Protein AF-E7MMQ2-F1 (afdb_monomer)

Organism: NCBI:txid706433

Mean predicted aligned error: 2.92 Å

Radius of gyration: 15.66 Å; Cα contacts (8 Å, |Δi|>4): 263; chains: 1; bounding box: 33×30×44 Å

Secondary structure (DSSP, 8-state):
--TTTS-S-TT----SSHHHHHHHS-EEE-TTT--EEE-PPPTTT---GGGS-BSSHHHHHHHHHHHHHHHTS--EEEEEEETT--EEEEEESSHHHHHHHHHHSTTEE-SSSS-SEE-SS----TT-EEEPPPHHHHHHHHHT---

Structure (mmCIF, N/CA/C/O backbone):
data_AF-E7MMQ2-F1
#
_entry.id   AF-E7MMQ2-F1
#
loop_
_atom_site.group_PDB
_atom_site.id
_atom_site.type_symbol
_atom_site.label_atom_id
_atom_site.label_alt_id
_atom_site.label_comp_id
_atom_site.label_asym_id
_atom_site.label_entity_id
_atom_site.label_seq_id
_atom_site.pdbx_PDB_ins_code
_atom_site.Cartn_x
_atom_site.Cartn_y
_atom_site.Cartn_z
_atom_site.occupancy
_atom_site.B_iso_or_equiv
_atom_site.auth_seq_id
_atom_site.auth_comp_id
_atom_site.auth_asym_id
_atom_site.auth_atom_id
_atom_site.pdbx_PDB_model_num
ATOM 1 N N . MET A 1 1 ? -8.371 -10.793 -8.682 1.00 89.94 1 MET A N 1
ATOM 2 C CA . MET A 1 1 ? -7.590 -10.026 -7.686 1.00 89.94 1 MET A CA 1
ATOM 3 C C . MET A 1 1 ? -6.191 -10.602 -7.612 1.00 89.94 1 MET A C 1
ATOM 5 O O . MET A 1 1 ? -6.072 -11.812 -7.478 1.00 89.94 1 MET A O 1
ATOM 9 N N . CYS A 1 2 ? -5.138 -9.784 -7.741 1.00 96.81 2 CYS A N 1
ATOM 10 C CA . CYS A 1 2 ? -3.758 -10.273 -7.638 1.00 96.81 2 CYS A CA 1
ATOM 11 C C . CYS A 1 2 ? -3.484 -10.853 -6.240 1.00 96.81 2 CYS A C 1
ATOM 13 O O . CYS A 1 2 ? -3.756 -10.190 -5.239 1.00 96.81 2 CYS A O 1
ATOM 15 N N . VAL A 1 3 ? -2.923 -12.064 -6.179 1.00 95.94 3 VAL A N 1
ATOM 16 C CA . VAL A 1 3 ? -2.645 -12.794 -4.926 1.00 95.94 3 VAL A CA 1
ATOM 17 C C . VAL A 1 3 ? -1.615 -12.102 -4.035 1.00 95.94 3 VAL A C 1
ATOM 19 O O . VAL A 1 3 ? -1.670 -12.218 -2.816 1.00 95.94 3 VAL A O 1
ATOM 22 N N . GLU A 1 4 ? -0.698 -11.348 -4.636 1.00 97.81 4 GLU A N 1
ATOM 23 C CA . GLU A 1 4 ? 0.378 -10.674 -3.919 1.00 97.81 4 GLU A CA 1
ATOM 24 C C . GLU A 1 4 ? -0.018 -9.270 -3.470 1.00 97.81 4 GLU A C 1
ATOM 26 O O . GLU A 1 4 ? 0.232 -8.896 -2.333 1.00 97.81 4 GLU A O 1
ATOM 31 N N . CYS A 1 5 ? -0.619 -8.471 -4.355 1.00 97.06 5 CYS A N 1
ATOM 32 C CA . CYS A 1 5 ? -0.889 -7.062 -4.071 1.00 97.06 5 CYS A CA 1
ATOM 33 C C . CYS A 1 5 ? -2.373 -6.736 -3.855 1.00 97.06 5 CYS A C 1
ATOM 35 O O . CYS A 1 5 ? -2.713 -5.556 -3.815 1.00 97.06 5 CYS A O 1
ATOM 37 N N . TYR A 1 6 ? -3.242 -7.748 -3.776 1.00 95.75 6 TYR A N 1
ATOM 38 C CA . TYR A 1 6 ? -4.658 -7.679 -3.370 1.00 95.75 6 TYR A CA 1
ATOM 39 C C . TYR A 1 6 ? -5.548 -6.746 -4.208 1.00 95.75 6 TYR A C 1
ATOM 41 O O . TYR A 1 6 ? -6.557 -6.229 -3.734 1.00 95.75 6 TYR A O 1
ATOM 49 N N . VAL A 1 7 ? -5.164 -6.494 -5.462 1.00 95.31 7 VAL A N 1
ATOM 50 C CA . VAL A 1 7 ? -5.816 -5.524 -6.356 1.00 95.31 7 VAL A CA 1
ATOM 51 C C . VAL A 1 7 ? -5.910 -6.103 -7.766 1.00 95.31 7 VAL A C 1
ATOM 53 O O . VAL A 1 7 ? -5.007 -6.815 -8.198 1.00 95.31 7 VAL A O 1
ATOM 56 N N . ASP A 1 8 ? -6.998 -5.811 -8.482 1.00 94.06 8 ASP A N 1
ATOM 57 C CA . ASP A 1 8 ? -7.210 -6.244 -9.875 1.00 94.06 8 ASP A CA 1
ATOM 58 C C . ASP A 1 8 ? -6.480 -5.370 -10.902 1.00 94.06 8 ASP A C 1
ATOM 60 O O . ASP A 1 8 ? -5.946 -5.862 -11.8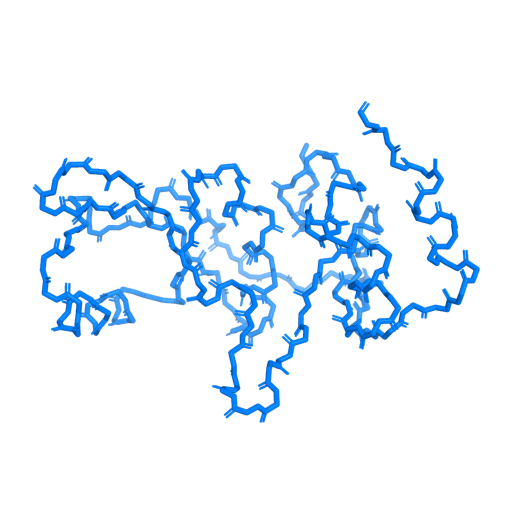91 1.00 94.06 8 ASP A O 1
ATOM 64 N N . LYS A 1 9 ? -6.437 -4.055 -10.669 1.00 95.06 9 LYS A N 1
ATOM 65 C CA . LYS A 1 9 ? -5.844 -3.084 -11.595 1.00 95.06 9 LYS A CA 1
ATOM 66 C C . LYS A 1 9 ? -4.328 -2.980 -11.388 1.00 95.06 9 LYS A C 1
ATOM 68 O O . LYS A 1 9 ? -3.860 -2.262 -10.504 1.00 95.06 9 LYS A O 1
ATOM 73 N N . SER A 1 10 ? -3.557 -3.656 -12.237 1.00 95.75 10 SER A N 1
ATOM 74 C CA . SER A 1 10 ? -2.089 -3.759 -12.144 1.00 95.75 10 SER A CA 1
ATOM 75 C C . SER A 1 10 ? -1.317 -2.460 -12.423 1.00 95.75 10 SER A C 1
ATOM 77 O O . SER A 1 10 ? -0.120 -2.415 -12.162 1.00 95.75 10 SER A O 1
ATOM 79 N N . ARG A 1 11 ? -1.965 -1.402 -12.929 1.00 96.31 11 ARG A N 1
ATOM 80 C CA . ARG A 1 11 ? -1.336 -0.099 -13.241 1.00 96.31 11 ARG A CA 1
ATOM 81 C C . ARG A 1 11 ? -1.972 1.097 -12.522 1.00 96.31 11 ARG A C 1
ATOM 83 O O . ARG A 1 11 ? -1.710 2.245 -12.860 1.00 96.31 11 ARG A O 1
ATOM 90 N N . ILE A 1 12 ? -2.819 0.851 -11.517 1.00 96.62 12 ILE A N 1
ATOM 91 C CA . ILE A 1 12 ? -3.593 1.918 -10.853 1.00 96.62 12 ILE A CA 1
ATOM 92 C C . ILE A 1 12 ? -2.734 2.867 -10.001 1.00 96.62 12 ILE A C 1
ATOM 94 O O . ILE A 1 12 ? -3.048 4.048 -9.875 1.00 96.62 12 ILE A O 1
ATOM 98 N N . THR A 1 13 ? -1.655 2.366 -9.399 1.00 96.81 13 THR A N 1
ATOM 99 C CA . THR A 1 13 ? -0.728 3.145 -8.566 1.00 96.81 13 THR A CA 1
ATOM 100 C C . THR A 1 13 ? 0.509 3.562 -9.363 1.00 96.81 13 THR A C 1
ATOM 102 O O . THR A 1 13 ? 0.913 2.808 -10.244 1.00 96.81 13 THR A O 1
ATOM 105 N N . PRO A 1 14 ? 1.128 4.722 -9.069 1.00 96.44 14 PRO A N 1
ATOM 106 C CA . PRO A 1 14 ? 0.743 5.701 -8.040 1.00 96.44 14 PRO A CA 1
ATOM 107 C C . PRO A 1 14 ? -0.537 6.477 -8.397 1.00 96.44 14 PRO A C 1
ATOM 109 O O . PRO A 1 14 ? -0.891 6.560 -9.570 1.00 96.44 14 PRO A O 1
ATOM 112 N N . LEU A 1 15 ? -1.255 6.999 -7.394 1.00 95.06 15 LEU A N 1
ATOM 113 C CA . LEU A 1 15 ? -2.506 7.753 -7.596 1.00 95.06 15 LEU A CA 1
ATOM 114 C C . LEU A 1 15 ? -2.293 9.259 -7.801 1.00 95.06 15 LEU A C 1
ATOM 116 O O . LEU A 1 15 ? -3.063 9.887 -8.515 1.00 95.06 15 LEU A O 1
ATOM 120 N N . LEU A 1 16 ? -1.291 9.834 -7.134 1.00 93.25 16 LEU A N 1
ATOM 121 C CA . LEU A 1 16 ? -0.961 11.259 -7.182 1.00 93.25 16 LEU A CA 1
ATOM 122 C C . LEU A 1 16 ? 0.363 11.416 -7.919 1.00 93.25 16 LEU A C 1
ATOM 124 O O . LEU A 1 16 ? 1.272 10.630 -7.651 1.00 93.25 16 LEU A O 1
ATOM 128 N N . ASN A 1 17 ? 0.424 12.384 -8.837 1.00 95.69 17 ASN A N 1
ATOM 129 C CA . ASN A 1 17 ? 1.561 12.680 -9.715 1.00 95.69 17 ASN A CA 1
ATOM 130 C C . ASN A 1 17 ? 2.344 11.417 -10.128 1.00 95.69 17 ASN A C 1
ATOM 132 O O . ASN A 1 17 ? 3.480 11.220 -9.693 1.00 95.69 17 ASN A O 1
ATOM 136 N N . PRO A 1 18 ? 1.731 10.510 -10.920 1.00 96.69 18 PRO A N 1
ATOM 137 C CA . PRO A 1 18 ? 2.310 9.197 -11.182 1.00 96.69 18 PRO A CA 1
ATOM 138 C C . PRO A 1 18 ? 3.730 9.236 -11.743 1.00 96.69 18 PRO A C 1
ATOM 140 O O . PRO A 1 18 ? 4.554 8.451 -11.291 1.00 96.69 18 PRO A O 1
ATOM 143 N N . LEU A 1 19 ? 4.006 10.147 -12.680 1.00 97.75 19 LEU A N 1
ATOM 144 C CA . LEU A 1 19 ? 5.329 10.317 -13.281 1.00 97.75 19 LEU A CA 1
ATOM 145 C C . LEU A 1 19 ? 6.377 10.670 -12.216 1.00 97.75 19 LEU A C 1
ATOM 147 O O . LEU A 1 19 ? 7.295 9.890 -11.988 1.00 97.75 19 LEU A O 1
ATOM 151 N N . GLU A 1 20 ? 6.152 11.760 -11.481 1.00 97.75 20 GLU A N 1
ATOM 152 C CA . GLU A 1 20 ? 7.045 12.237 -10.418 1.00 97.75 20 GLU A CA 1
ATOM 153 C C . GLU A 1 20 ? 7.338 11.146 -9.378 1.00 97.75 20 GLU A C 1
ATOM 155 O O . GLU A 1 20 ? 8.483 10.943 -8.973 1.00 97.75 20 GLU A O 1
ATOM 160 N N . CYS A 1 21 ? 6.308 10.408 -8.952 1.00 97.69 21 CYS A N 1
ATOM 161 C CA . CYS A 1 21 ? 6.483 9.338 -7.980 1.00 97.69 21 CYS A C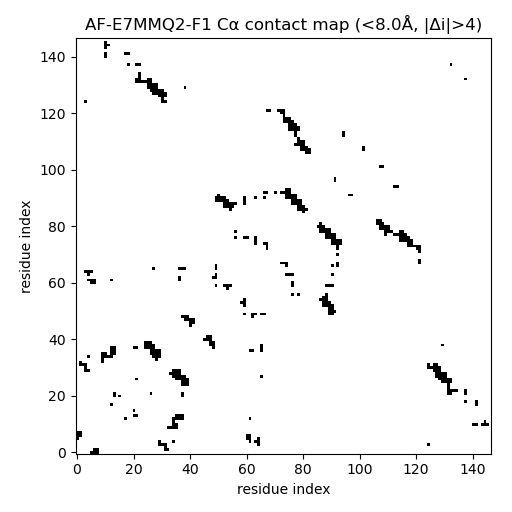A 1
ATOM 162 C C . CYS A 1 21 ? 7.287 8.158 -8.549 1.00 97.69 21 CYS A C 1
ATOM 164 O O . CYS A 1 21 ? 8.073 7.567 -7.815 1.00 97.69 21 CYS A O 1
ATOM 166 N N . LEU A 1 22 ? 7.076 7.774 -9.809 1.00 98.25 22 LEU A N 1
ATOM 167 C CA . LEU A 1 22 ? 7.801 6.660 -10.425 1.00 98.25 22 LEU A CA 1
ATOM 168 C C . LEU A 1 22 ? 9.272 7.009 -10.705 1.00 98.25 22 LEU A C 1
ATOM 170 O O . LEU A 1 22 ? 10.123 6.133 -10.579 1.00 98.25 22 LEU A O 1
ATOM 174 N N . GLU A 1 23 ? 9.567 8.269 -11.031 1.00 98.25 23 GLU A N 1
ATOM 175 C CA . GLU A 1 23 ? 10.927 8.763 -11.286 1.00 98.25 23 GLU A CA 1
ATOM 176 C C . GLU A 1 23 ? 11.751 8.898 -10.000 1.00 98.25 23 GLU A C 1
ATOM 178 O O . GLU A 1 23 ? 12.915 8.494 -9.942 1.00 98.25 23 GLU A O 1
ATOM 183 N N . ASN A 1 24 ? 11.152 9.452 -8.944 1.00 97.25 24 ASN A N 1
ATOM 184 C CA . ASN A 1 24 ? 11.925 9.914 -7.791 1.00 97.25 24 ASN A CA 1
ATOM 185 C C . ASN A 1 24 ? 11.935 8.939 -6.611 1.00 97.25 24 ASN A C 1
ATOM 187 O O . ASN A 1 24 ? 12.882 8.955 -5.819 1.00 97.25 24 ASN A O 1
ATOM 191 N N . HIS A 1 25 ? 10.926 8.075 -6.493 1.00 97.94 25 HIS A N 1
ATOM 192 C CA . HIS A 1 25 ? 10.730 7.230 -5.316 1.00 97.94 25 HIS A CA 1
ATOM 193 C C . HIS A 1 25 ? 11.019 5.756 -5.591 1.00 97.94 25 HIS A C 1
ATOM 195 O O . HIS A 1 25 ? 10.688 5.214 -6.646 1.00 97.94 25 HIS A O 1
ATOM 201 N N . THR A 1 26 ? 11.547 5.068 -4.584 1.00 98.31 26 THR A N 1
ATOM 202 C CA . THR A 1 26 ? 11.641 3.609 -4.567 1.00 98.31 26 THR A CA 1
ATOM 203 C C . THR A 1 26 ? 10.245 2.988 -4.623 1.00 98.31 26 THR A C 1
ATOM 205 O O . THR A 1 26 ? 9.347 3.336 -3.845 1.00 98.31 26 THR A O 1
ATOM 208 N N . GLN A 1 27 ? 10.059 2.040 -5.541 1.00 98.75 27 GLN A N 1
ATOM 209 C CA . GLN A 1 27 ? 8.811 1.308 -5.715 1.00 98.75 27 GLN A CA 1
ATOM 210 C C . GLN A 1 27 ? 8.958 -0.128 -5.219 1.00 98.75 27 GLN A C 1
ATOM 212 O O . GLN A 1 27 ? 9.967 -0.788 -5.457 1.00 98.75 27 GLN A O 1
ATOM 217 N N . TYR A 1 28 ? 7.908 -0.627 -4.576 1.00 98.75 28 TYR A N 1
ATOM 218 C CA . TYR A 1 28 ? 7.619 -2.049 -4.522 1.00 98.75 28 TYR A CA 1
ATOM 219 C C . TYR A 1 28 ? 7.009 -2.448 -5.864 1.00 98.75 28 TYR A C 1
ATOM 221 O O . TYR A 1 28 ? 5.958 -1.927 -6.247 1.00 98.75 28 TYR A O 1
ATOM 229 N N . ILE A 1 29 ? 7.656 -3.368 -6.565 1.00 98.75 29 ILE A N 1
ATOM 230 C CA . ILE A 1 29 ? 7.207 -3.905 -7.843 1.00 98.75 29 ILE A CA 1
ATOM 231 C C . ILE A 1 29 ? 6.689 -5.313 -7.578 1.00 98.75 29 ILE A C 1
ATOM 233 O O . ILE A 1 29 ? 7.439 -6.206 -7.179 1.00 98.75 29 ILE A O 1
ATOM 237 N N . CYS A 1 30 ? 5.385 -5.489 -7.780 1.00 98.62 30 CYS A N 1
ATOM 238 C CA . CYS A 1 30 ? 4.717 -6.760 -7.558 1.00 98.62 30 CYS A CA 1
ATOM 239 C C . CYS A 1 30 ? 5.246 -7.829 -8.521 1.00 98.62 30 CYS A C 1
ATOM 241 O O . CYS A 1 30 ? 5.083 -7.685 -9.733 1.00 98.62 30 CYS A O 1
ATOM 243 N N . GLY A 1 31 ? 5.805 -8.919 -7.991 1.00 98.19 31 GLY A N 1
ATOM 244 C CA . GLY A 1 31 ? 6.355 -10.021 -8.790 1.00 98.19 31 GLY A CA 1
ATOM 245 C C . GLY A 1 31 ? 5.299 -10.771 -9.611 1.00 98.19 31 GLY A C 1
ATOM 246 O O . GLY A 1 31 ? 5.610 -11.346 -10.649 1.00 98.19 31 GLY A O 1
ATOM 247 N N . SER A 1 32 ? 4.037 -10.722 -9.178 1.00 97.94 32 SER A N 1
ATOM 248 C CA . SER A 1 32 ? 2.922 -11.434 -9.819 1.00 97.94 32 SER A CA 1
ATOM 249 C C . SER A 1 32 ? 2.243 -10.663 -10.961 1.00 97.94 32 SER A C 1
ATOM 251 O O . SER A 1 32 ? 1.724 -11.275 -11.887 1.00 97.94 32 SER A O 1
ATOM 253 N N . CYS A 1 33 ? 2.178 -9.326 -10.897 1.00 97.56 33 CYS A N 1
ATOM 254 C CA . CYS A 1 33 ? 1.446 -8.518 -11.895 1.00 97.56 33 CYS A CA 1
ATOM 255 C C . CYS A 1 33 ? 2.169 -7.238 -12.350 1.00 97.56 33 CYS A C 1
ATOM 257 O O . CYS A 1 33 ? 1.620 -6.448 -13.124 1.00 97.56 33 CYS A O 1
ATOM 259 N N . GLY A 1 34 ? 3.373 -6.980 -11.839 1.00 97.75 34 GLY A N 1
ATOM 260 C CA . GLY A 1 34 ? 4.175 -5.799 -12.160 1.00 97.75 34 GLY A CA 1
ATOM 261 C C . GLY A 1 34 ? 3.652 -4.481 -11.579 1.00 97.75 34 GLY A C 1
ATOM 262 O O . GLY A 1 34 ? 4.178 -3.428 -11.918 1.00 97.75 34 GLY A O 1
ATOM 263 N N . ARG A 1 35 ? 2.611 -4.493 -10.729 1.00 98.19 35 ARG A N 1
ATOM 264 C CA . ARG A 1 35 ? 2.082 -3.269 -10.099 1.00 98.19 35 ARG A CA 1
ATOM 265 C C . ARG A 1 35 ? 3.154 -2.575 -9.269 1.00 98.19 35 ARG A C 1
ATOM 267 O O . ARG A 1 35 ? 3.703 -3.184 -8.354 1.00 98.19 35 ARG A O 1
ATOM 274 N N . CYS A 1 36 ? 3.375 -1.295 -9.550 1.00 98.50 36 CYS A N 1
ATOM 275 C CA . CYS A 1 36 ? 4.280 -0.436 -8.797 1.00 98.50 36 CYS A CA 1
ATOM 276 C C . CYS A 1 36 ? 3.525 0.257 -7.664 1.00 98.50 36 CYS A C 1
ATOM 278 O O . CYS A 1 36 ? 2.470 0.862 -7.880 1.00 98.50 36 CYS A O 1
ATOM 280 N N . ILE A 1 37 ? 4.052 0.169 -6.448 1.00 98.50 37 ILE A N 1
ATOM 281 C CA . ILE A 1 37 ? 3.498 0.800 -5.251 1.00 98.50 37 ILE A CA 1
ATOM 282 C C . ILE A 1 37 ? 4.629 1.544 -4.552 1.00 98.50 37 ILE A C 1
ATOM 284 O O . ILE A 1 37 ? 5.630 0.936 -4.185 1.00 98.50 37 ILE A O 1
ATOM 288 N N . CYS A 1 38 ? 4.461 2.844 -4.320 1.00 98.25 38 CYS A N 1
ATOM 289 C CA . CYS A 1 38 ? 5.474 3.629 -3.623 1.00 98.25 38 CYS A CA 1
ATOM 290 C C . CYS A 1 38 ? 5.746 3.045 -2.228 1.00 98.25 38 CYS A C 1
ATOM 292 O O . CYS A 1 38 ? 4.820 2.877 -1.424 1.00 98.25 38 CYS A O 1
ATOM 294 N N . ILE A 1 39 ? 7.016 2.735 -1.967 1.00 98.12 39 ILE A N 1
ATOM 295 C CA . ILE A 1 39 ? 7.517 2.222 -0.686 1.00 98.12 39 ILE A CA 1
ATOM 296 C C . ILE A 1 39 ? 8.631 3.116 -0.118 1.00 98.12 39 ILE A C 1
ATOM 298 O O . ILE A 1 39 ? 9.209 2.806 0.920 1.00 98.12 39 ILE A O 1
ATOM 302 N N . GLU A 1 40 ? 8.901 4.251 -0.759 1.00 97.19 40 GLU A N 1
ATOM 303 C CA . GLU A 1 40 ? 9.858 5.242 -0.277 1.00 97.19 40 GLU A CA 1
ATOM 304 C C . GLU A 1 40 ? 9.507 5.728 1.134 1.00 97.19 40 GLU A C 1
ATOM 306 O O . GLU A 1 40 ? 8.331 5.932 1.472 1.00 97.19 40 GLU A O 1
ATOM 311 N N . ARG A 1 41 ? 10.541 5.883 1.963 1.00 95.12 41 ARG A N 1
ATOM 312 C CA . ARG A 1 41 ? 10.417 6.470 3.297 1.00 95.12 41 ARG A CA 1
ATOM 313 C C . ARG A 1 41 ? 10.747 7.945 3.179 1.00 95.12 41 ARG A C 1
ATOM 315 O O . ARG A 1 41 ? 11.811 8.299 2.689 1.00 95.12 41 ARG A O 1
ATOM 322 N N . ASP A 1 42 ? 9.849 8.795 3.662 1.00 89.69 42 ASP A N 1
ATOM 323 C CA . ASP A 1 42 ? 10.134 10.219 3.792 1.00 89.69 42 ASP A CA 1
ATOM 324 C C . ASP A 1 42 ? 11.428 10.392 4.613 1.00 89.69 42 ASP A C 1
ATOM 326 O O . ASP A 1 42 ? 11.487 9.888 5.741 1.00 89.69 42 ASP A O 1
ATOM 330 N N . PRO A 1 43 ? 12.462 11.065 4.080 1.00 85.25 43 PRO A N 1
ATOM 331 C CA . PRO A 1 43 ? 13.773 11.124 4.723 1.00 85.25 43 PRO A CA 1
ATOM 332 C C . PRO A 1 43 ? 13.749 11.912 6.038 1.00 85.25 43 PRO A C 1
ATOM 334 O O . PRO A 1 43 ? 14.592 11.689 6.901 1.00 85.25 43 PRO A O 1
ATOM 337 N N . ASN A 1 44 ? 12.769 12.802 6.220 1.00 88.44 44 ASN A N 1
ATOM 338 C CA . ASN A 1 44 ? 12.665 13.660 7.397 1.00 88.44 44 ASN A CA 1
ATOM 339 C C . ASN A 1 44 ? 11.795 13.029 8.490 1.00 88.44 44 ASN A C 1
ATOM 341 O O . ASN A 1 44 ? 12.055 13.192 9.679 1.00 88.44 44 ASN A O 1
ATOM 345 N N . ARG A 1 45 ? 10.720 12.341 8.096 1.00 87.31 45 ARG A N 1
ATOM 346 C CA . ARG A 1 45 ? 9.695 11.804 9.007 1.00 87.31 45 ARG A CA 1
ATOM 347 C C . ARG A 1 45 ? 9.807 10.299 9.215 1.00 87.31 45 ARG A C 1
ATOM 349 O O . ARG A 1 45 ? 9.151 9.779 10.112 1.00 87.31 45 ARG A O 1
ATOM 356 N N . LEU A 1 46 ? 10.585 9.606 8.382 1.00 88.88 46 LEU A N 1
ATOM 357 C CA . LEU A 1 46 ? 10.715 8.145 8.348 1.00 88.88 46 LEU A CA 1
ATOM 358 C C . LEU A 1 46 ? 9.372 7.421 8.134 1.00 88.88 46 LEU A C 1
ATOM 360 O O . LEU A 1 46 ? 9.199 6.270 8.535 1.00 88.88 46 LEU A O 1
ATOM 364 N N . LEU A 1 47 ? 8.411 8.095 7.491 1.00 93.81 47 LEU A N 1
ATOM 365 C CA . LEU A 1 47 ? 7.072 7.576 7.208 1.00 93.81 47 LEU A CA 1
ATOM 366 C C . LEU A 1 47 ? 6.930 7.198 5.735 1.00 93.81 47 LEU A C 1
ATOM 368 O O . LEU A 1 47 ? 7.451 7.867 4.851 1.00 93.81 47 LEU A O 1
ATOM 372 N N . GLN A 1 48 ? 6.150 6.161 5.470 1.00 96.31 48 GLN A N 1
ATOM 373 C CA . GLN A 1 48 ? 5.733 5.736 4.138 1.00 96.31 48 GLN A CA 1
ATOM 374 C C . GLN A 1 48 ? 4.280 6.144 3.882 1.00 96.31 48 GLN A C 1
ATOM 376 O O . GLN A 1 48 ? 3.525 6.503 4.793 1.00 96.31 48 GLN A O 1
ATOM 381 N N . ARG A 1 49 ? 3.834 6.031 2.625 1.00 96.06 49 ARG A N 1
ATOM 382 C CA . ARG A 1 49 ? 2.470 6.426 2.241 1.00 96.06 49 ARG A CA 1
ATOM 383 C C . ARG A 1 49 ? 1.382 5.710 3.050 1.00 96.06 49 ARG A C 1
ATOM 385 O O . ARG A 1 49 ? 0.383 6.343 3.391 1.00 96.06 49 ARG A O 1
ATOM 392 N N . TRP A 1 50 ? 1.578 4.431 3.380 1.00 97.12 50 TRP A N 1
ATOM 393 C CA . TRP A 1 50 ? 0.614 3.629 4.142 1.00 97.12 50 TRP A CA 1
ATOM 394 C C . TRP A 1 50 ? 0.439 4.092 5.599 1.00 97.12 50 TRP A C 1
ATOM 396 O O . TRP A 1 50 ? -0.591 3.802 6.208 1.00 97.12 50 TRP A O 1
ATOM 406 N N . ASN A 1 51 ? 1.381 4.867 6.156 1.00 97.12 51 ASN A N 1
ATOM 407 C CA . ASN A 1 51 ? 1.263 5.397 7.517 1.00 97.12 51 ASN A CA 1
ATOM 408 C C . ASN A 1 51 ? 0.197 6.499 7.642 1.00 97.12 51 ASN A C 1
ATOM 410 O O . ASN A 1 51 ? -0.215 6.828 8.758 1.00 97.12 51 ASN A O 1
ATOM 414 N N . PHE A 1 52 ? -0.290 7.057 6.536 1.00 96.25 52 PHE A N 1
ATOM 415 C CA . PHE A 1 52 ? -1.306 8.107 6.530 1.00 96.25 52 PHE A CA 1
ATOM 416 C C . PHE A 1 52 ? -2.713 7.535 6.290 1.00 96.25 52 PHE A C 1
ATOM 418 O O . PHE A 1 52 ? -2.855 6.499 5.645 1.00 96.25 52 PHE A O 1
ATOM 425 N N . PRO A 1 53 ? -3.774 8.199 6.781 1.00 97.19 53 PRO A N 1
ATOM 426 C CA . PRO A 1 53 ? -5.143 7.776 6.516 1.00 97.19 53 PRO A CA 1
ATOM 427 C C . PRO A 1 53 ? -5.552 8.004 5.049 1.00 97.19 53 PRO A C 1
ATOM 429 O O . PRO A 1 53 ? -5.057 8.901 4.358 1.00 97.19 53 PRO A O 1
ATOM 432 N N . PHE A 1 54 ? -6.516 7.208 4.600 1.00 98.19 54 PHE A N 1
ATOM 433 C CA . PHE A 1 54 ? -7.111 7.204 3.270 1.00 98.19 54 PHE A CA 1
ATOM 434 C C . PHE A 1 54 ? -8.602 7.536 3.341 1.00 98.19 54 PHE A C 1
ATOM 436 O O . PHE A 1 54 ? -9.258 7.328 4.361 1.00 98.19 54 PHE A O 1
ATOM 443 N N . LYS A 1 55 ? -9.145 8.049 2.232 1.00 97.31 55 LYS A N 1
ATOM 444 C CA . LYS A 1 55 ? -10.561 8.437 2.134 1.00 97.31 55 LYS A CA 1
ATOM 445 C C . LYS A 1 55 ? -11.521 7.262 1.913 1.00 97.31 55 LYS A C 1
ATOM 447 O O . LYS A 1 55 ? -12.705 7.424 2.161 1.00 97.31 55 LYS A O 1
ATOM 452 N N . SER A 1 56 ? -11.030 6.118 1.434 1.00 98.19 56 SER A N 1
ATOM 453 C CA . SER A 1 56 ? -11.851 4.927 1.188 1.00 98.19 56 SER A CA 1
ATOM 454 C C . SER A 1 56 ? -11.065 3.639 1.438 1.00 98.19 56 SER A C 1
ATOM 456 O O . SER A 1 56 ? -9.825 3.643 1.392 1.00 98.19 56 SER A O 1
ATOM 458 N N . LEU A 1 57 ? -11.788 2.544 1.681 1.00 98.00 57 LEU A N 1
ATOM 459 C CA . LEU A 1 57 ? -11.220 1.207 1.845 1.00 98.00 57 LEU A CA 1
ATOM 460 C C . LEU A 1 57 ? -10.465 0.763 0.586 1.00 98.00 57 LEU A C 1
ATOM 462 O O . LEU A 1 57 ? -9.378 0.196 0.681 1.00 98.00 57 LEU A O 1
ATOM 466 N N . GLU A 1 58 ? -11.005 1.053 -0.596 1.00 97.31 58 GLU A N 1
ATOM 467 C CA . GLU A 1 58 ? -10.427 0.676 -1.890 1.00 97.31 58 GLU A CA 1
ATOM 468 C C . GLU A 1 58 ? -9.045 1.298 -2.057 1.00 97.31 58 GLU A C 1
ATOM 470 O O . GLU A 1 58 ? -8.109 0.611 -2.456 1.00 97.31 58 GLU A O 1
ATOM 475 N N . ILE A 1 59 ? -8.892 2.576 -1.690 1.00 97.94 59 ILE A N 1
ATOM 476 C CA . ILE A 1 59 ? -7.596 3.255 -1.745 1.00 97.94 59 ILE A CA 1
ATOM 477 C C . ILE A 1 59 ? -6.640 2.666 -0.711 1.00 97.94 59 ILE A C 1
ATOM 479 O O . ILE A 1 59 ? -5.482 2.430 -1.043 1.00 97.94 59 ILE A O 1
ATOM 483 N N . ALA A 1 60 ? -7.098 2.396 0.515 1.00 98.44 60 ALA A N 1
ATOM 484 C CA . ALA A 1 60 ? -6.253 1.780 1.536 1.00 98.44 60 ALA A CA 1
ATOM 485 C C . ALA A 1 60 ? -5.714 0.408 1.077 1.00 98.44 60 ALA A C 1
ATOM 487 O O . ALA A 1 60 ? -4.517 0.146 1.204 1.00 98.44 60 ALA A O 1
ATOM 488 N N . LYS A 1 61 ? -6.550 -0.425 0.438 1.00 98.25 61 LYS A N 1
ATOM 489 C CA . LYS A 1 61 ? -6.135 -1.719 -0.139 1.00 98.25 61 LYS A CA 1
ATOM 490 C C . LYS A 1 61 ? -5.009 -1.583 -1.165 1.00 98.25 61 LYS A C 1
ATOM 492 O O . LYS A 1 61 ? -4.150 -2.460 -1.234 1.00 98.25 61 LYS A O 1
ATOM 497 N N . LEU A 1 62 ? -4.941 -0.473 -1.908 1.00 98.31 62 LEU A N 1
ATOM 498 C CA . LEU A 1 62 ? -3.859 -0.249 -2.873 1.00 98.31 62 LEU A CA 1
ATOM 499 C C . LEU A 1 62 ? -2.472 -0.214 -2.224 1.00 98.31 62 LEU A C 1
ATOM 501 O O . LEU A 1 62 ? -1.505 -0.548 -2.911 1.00 98.31 62 LEU A O 1
ATOM 505 N N . TYR A 1 63 ? -2.380 0.159 -0.946 1.00 98.56 63 TYR A N 1
ATOM 506 C CA . TYR A 1 63 ? -1.126 0.341 -0.209 1.00 98.56 63 TYR A CA 1
ATOM 507 C C . TYR A 1 63 ? -0.887 -0.715 0.878 1.00 98.56 63 TYR A C 1
ATOM 509 O O . TYR A 1 63 ? 0.185 -0.729 1.472 1.00 98.56 63 TYR A O 1
ATOM 517 N N . LEU A 1 64 ? -1.841 -1.616 1.138 1.00 98.56 64 LEU A N 1
ATOM 518 C CA . LEU A 1 64 ? -1.701 -2.611 2.205 1.00 98.56 64 LEU A CA 1
ATOM 519 C C . LEU A 1 64 ? -0.470 -3.505 2.012 1.00 98.56 64 LEU A C 1
ATOM 521 O O . LEU A 1 64 ? 0.271 -3.741 2.959 1.00 98.56 64 LEU A O 1
ATOM 525 N N . ARG A 1 65 ? -0.187 -3.923 0.773 1.00 98.44 65 ARG A N 1
ATOM 526 C CA . ARG A 1 65 ? 0.960 -4.795 0.496 1.00 98.44 65 ARG A CA 1
ATOM 527 C C . ARG A 1 65 ? 2.308 -4.172 0.882 1.00 98.44 65 ARG A C 1
ATOM 529 O O . ARG A 1 65 ? 3.190 -4.891 1.337 1.00 98.44 65 ARG A O 1
ATOM 536 N N . THR A 1 66 ? 2.491 -2.858 0.734 1.00 98.31 66 THR A N 1
ATOM 537 C CA . THR A 1 66 ? 3.752 -2.226 1.156 1.00 98.31 66 THR A CA 1
ATOM 538 C C . THR A 1 66 ? 3.858 -2.100 2.672 1.00 98.31 66 THR A C 1
ATOM 540 O O . THR A 1 66 ? 4.968 -2.161 3.187 1.00 98.31 66 THR A O 1
ATOM 543 N N . ALA A 1 67 ? 2.737 -2.012 3.395 1.00 98.44 67 ALA A N 1
ATOM 544 C CA . ALA A 1 67 ? 2.738 -2.138 4.852 1.00 98.44 67 ALA A CA 1
ATOM 545 C C . ALA A 1 67 ? 3.133 -3.557 5.284 1.00 98.44 67 ALA A C 1
ATOM 547 O O . ALA A 1 67 ? 4.073 -3.713 6.061 1.00 98.44 67 ALA A O 1
ATOM 548 N N . ASP A 1 68 ? 2.489 -4.580 4.707 1.00 98.50 68 ASP A N 1
ATOM 549 C CA . ASP A 1 68 ? 2.799 -5.989 4.973 1.00 98.50 68 ASP A CA 1
ATOM 550 C C . ASP A 1 68 ? 4.285 -6.287 4.746 1.00 98.50 68 ASP A C 1
ATOM 552 O O . ASP A 1 68 ? 4.951 -6.874 5.597 1.00 98.50 68 ASP A O 1
ATOM 556 N N . TYR A 1 69 ? 4.820 -5.842 3.605 1.00 98.50 69 TYR A N 1
ATOM 557 C CA . TYR A 1 69 ? 6.217 -6.054 3.240 1.00 98.50 69 TYR A CA 1
ATOM 558 C C . TYR A 1 69 ? 7.192 -5.300 4.149 1.00 98.50 69 TYR A C 1
ATOM 560 O O . TYR A 1 69 ? 8.232 -5.853 4.503 1.00 98.50 69 TY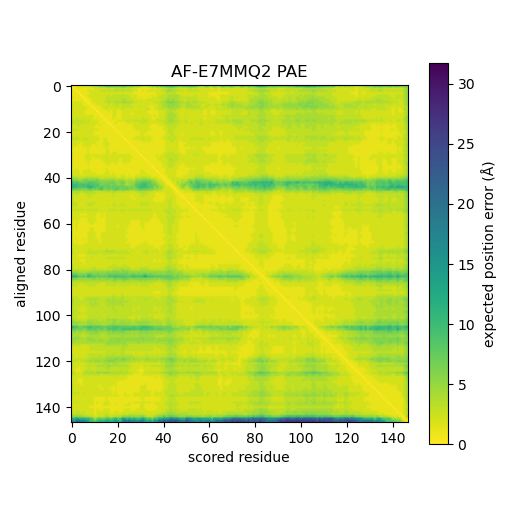R A O 1
ATOM 568 N N . THR A 1 70 ? 6.880 -4.061 4.544 1.00 97.75 70 THR A N 1
ATOM 569 C CA . THR A 1 70 ? 7.724 -3.310 5.485 1.00 97.75 70 THR A CA 1
ATOM 570 C C . THR A 1 70 ? 7.744 -3.971 6.861 1.00 97.75 70 THR A C 1
ATOM 572 O O . THR A 1 70 ? 8.803 -4.055 7.477 1.00 97.75 70 THR A O 1
ATOM 575 N N . MET A 1 71 ? 6.586 -4.422 7.351 1.00 97.56 71 MET A N 1
ATOM 576 C CA . MET A 1 71 ? 6.436 -4.945 8.712 1.00 97.56 71 MET A CA 1
ATOM 577 C C . MET A 1 71 ? 6.707 -6.450 8.818 1.00 97.56 71 MET A C 1
ATOM 579 O O . MET A 1 71 ? 6.778 -6.968 9.931 1.00 97.56 71 MET A O 1
ATOM 583 N N . LYS A 1 72 ? 6.840 -7.145 7.679 1.00 97.69 72 LYS A N 1
ATOM 584 C CA . LYS A 1 72 ? 7.023 -8.603 7.563 1.00 97.69 72 LYS A CA 1
ATOM 585 C C . LYS A 1 72 ? 5.948 -9.408 8.302 1.00 97.69 72 LYS A C 1
ATOM 587 O O . LYS A 1 72 ? 6.223 -10.452 8.885 1.00 97.69 72 LYS A O 1
ATOM 592 N N . LYS A 1 73 ? 4.709 -8.909 8.275 1.00 97.75 73 LYS A N 1
ATOM 593 C CA . LYS A 1 73 ? 3.533 -9.506 8.930 1.00 97.75 73 LYS A CA 1
ATOM 594 C C . LYS A 1 73 ? 2.235 -9.027 8.264 1.00 97.75 73 LYS A C 1
ATOM 596 O O . LYS A 1 73 ? 2.265 -7.986 7.608 1.00 97.75 73 LYS A O 1
ATOM 601 N N . PRO A 1 74 ? 1.106 -9.74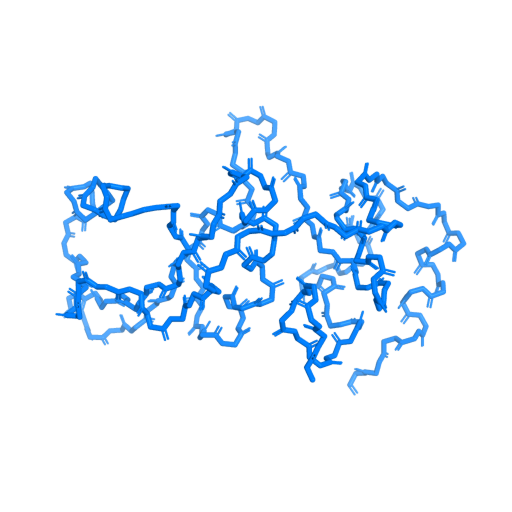4 8.420 1.00 97.75 74 PRO A N 1
ATOM 602 C CA . PRO A 1 74 ? -0.176 -9.296 7.883 1.00 97.75 74 PRO A CA 1
ATOM 603 C C . PRO A 1 74 ? -0.677 -8.059 8.644 1.00 97.75 74 PRO A C 1
ATOM 605 O O . PRO A 1 74 ? -1.055 -8.144 9.812 1.00 97.75 74 PRO A O 1
ATOM 608 N N . CYS A 1 75 ? -0.659 -6.898 7.993 1.00 98.56 75 CYS A N 1
ATOM 609 C CA . CYS A 1 75 ? -1.212 -5.657 8.523 1.00 98.56 75 CYS A CA 1
ATOM 610 C C . CYS A 1 75 ? -2.724 -5.581 8.262 1.00 98.56 75 CYS A C 1
ATOM 612 O O . CYS A 1 75 ? -3.266 -6.243 7.377 1.00 98.56 75 CYS A O 1
ATOM 614 N N . GLY A 1 76 ? -3.416 -4.724 9.012 1.00 98.50 76 GLY A N 1
ATOM 615 C CA . GLY A 1 76 ? -4.865 -4.555 8.917 1.00 98.50 76 GLY A CA 1
ATOM 616 C C . GLY A 1 76 ? -5.274 -3.150 8.488 1.00 98.50 76 GLY A C 1
ATOM 617 O O . GLY A 1 76 ? -4.659 -2.164 8.892 1.00 98.50 76 GLY A O 1
ATOM 618 N N . ILE A 1 77 ? -6.343 -3.043 7.698 1.00 98.81 77 ILE A N 1
ATOM 619 C CA . ILE A 1 77 ? -7.042 -1.785 7.412 1.00 98.81 77 ILE A CA 1
ATOM 620 C C . ILE A 1 77 ? -8.178 -1.628 8.417 1.00 98.81 77 ILE A C 1
ATOM 622 O O . ILE A 1 77 ? -9.062 -2.480 8.498 1.00 98.81 77 ILE A O 1
ATOM 626 N N . TYR A 1 78 ? -8.183 -0.508 9.130 1.00 98.75 78 TYR A N 1
ATOM 627 C CA . TYR A 1 78 ? -9.180 -0.171 10.135 1.00 98.75 78 TYR A CA 1
ATOM 628 C C . TYR A 1 78 ? -10.000 1.022 9.663 1.00 98.75 78 TYR A C 1
ATOM 630 O O . TYR A 1 78 ? -9.458 1.988 9.114 1.00 98.75 78 TYR A O 1
ATOM 638 N N . GLU A 1 79 ? -11.305 0.950 9.898 1.00 98.56 79 GLU A N 1
ATOM 639 C CA . GLU A 1 79 ? -12.217 2.070 9.723 1.00 98.56 79 GLU A CA 1
ATOM 640 C C . GLU A 1 79 ? -12.207 2.936 10.982 1.00 98.56 79 GLU A C 1
ATOM 642 O O . GLU A 1 79 ? -12.365 2.447 12.103 1.00 98.56 79 GLU A O 1
ATOM 647 N N . LEU A 1 80 ? -11.980 4.229 10.784 1.00 98.25 80 LEU A N 1
ATOM 648 C CA . LEU A 1 80 ? -11.920 5.231 11.830 1.00 98.25 80 LEU A CA 1
ATOM 649 C C . LEU A 1 80 ? -12.971 6.299 11.566 1.00 98.25 80 LEU A C 1
ATOM 651 O O . LEU A 1 80 ? -13.069 6.815 10.451 1.00 98.25 80 LEU A O 1
ATOM 655 N N . LYS A 1 81 ? -13.669 6.709 12.616 1.00 98.00 81 LYS A N 1
ATOM 656 C CA . LYS A 1 81 ? -14.675 7.768 12.580 1.00 98.00 81 LYS A CA 1
ATOM 657 C C . LYS A 1 81 ? -14.193 8.952 13.403 1.00 98.00 81 LYS A C 1
ATOM 659 O O . LYS A 1 81 ? -13.629 8.767 14.482 1.00 98.00 81 LYS A O 1
ATOM 664 N N . ASN A 1 82 ? -14.339 10.166 12.880 1.00 95.56 82 ASN A N 1
ATOM 665 C CA . ASN A 1 82 ? -14.086 11.377 13.661 1.00 95.56 82 ASN A CA 1
ATOM 666 C C . ASN A 1 82 ? -15.360 11.831 14.404 1.00 95.56 82 ASN A C 1
ATOM 668 O O . ASN A 1 82 ? -16.437 11.268 14.210 1.00 95.56 82 ASN A O 1
ATOM 672 N N . LYS A 1 83 ? -15.245 12.873 15.236 1.00 93.31 83 LYS A N 1
ATOM 673 C CA . LYS A 1 83 ? -16.386 13.459 15.965 1.00 93.31 83 LYS A CA 1
ATOM 674 C C . LYS A 1 83 ? -17.529 13.916 15.051 1.00 93.31 83 LYS A C 1
ATOM 676 O O . LYS A 1 83 ? -18.682 13.798 15.442 1.00 93.31 83 LYS A O 1
ATOM 681 N N . ASP A 1 84 ? -17.210 14.367 13.840 1.00 93.00 84 ASP A N 1
ATOM 682 C CA . ASP A 1 84 ? -18.190 14.825 12.843 1.00 93.00 84 ASP A CA 1
ATOM 683 C C . ASP A 1 84 ? -18.829 13.661 12.058 1.00 93.00 84 ASP A C 1
ATOM 685 O O . ASP A 1 84 ? -19.558 13.877 11.095 1.00 93.00 84 ASP A O 1
ATOM 689 N N . GLY A 1 85 ? -18.513 12.410 12.411 1.00 94.06 85 GLY A N 1
ATOM 690 C CA . GLY A 1 85 ? -19.008 11.213 11.732 1.00 94.06 85 GLY A CA 1
ATOM 691 C C . GLY A 1 85 ? -18.298 10.873 10.418 1.00 94.06 85 GLY A C 1
ATOM 692 O O . GLY A 1 85 ? -18.593 9.839 9.819 1.00 94.06 85 GLY A O 1
ATOM 693 N N . ARG A 1 86 ? -17.329 11.681 9.971 1.00 96.06 86 ARG A N 1
ATOM 694 C CA . ARG A 1 86 ? -16.536 11.423 8.764 1.00 96.06 86 ARG A CA 1
ATOM 695 C C . ARG A 1 86 ? -15.654 10.191 8.954 1.00 96.06 86 ARG A C 1
ATOM 697 O O . ARG A 1 86 ? -14.833 10.124 9.874 1.00 96.06 86 ARG A O 1
ATOM 704 N N . LEU A 1 87 ? -15.775 9.264 8.009 1.00 97.75 87 LEU A N 1
ATOM 705 C CA . LEU A 1 87 ? -14.973 8.050 7.955 1.00 97.75 87 LEU A CA 1
ATOM 706 C C . LEU A 1 87 ? -13.608 8.290 7.297 1.00 97.75 87 LEU A C 1
ATOM 708 O O . LEU A 1 87 ? -13.445 9.098 6.377 1.00 97.75 87 LEU A O 1
ATOM 712 N N . SER A 1 88 ? -12.615 7.556 7.779 1.00 98.06 88 SER A N 1
ATOM 713 C CA . SER A 1 88 ? -11.282 7.441 7.196 1.00 98.06 88 SER A CA 1
ATOM 714 C C . SER A 1 88 ? -10.737 6.041 7.440 1.00 98.06 88 SER A C 1
ATOM 716 O O . SER A 1 88 ? -11.112 5.380 8.401 1.00 98.06 88 SER A O 1
ATOM 718 N N . TYR A 1 89 ? -9.826 5.597 6.586 1.00 98.69 89 TYR A N 1
ATOM 719 C CA . TYR A 1 89 ? -9.301 4.238 6.618 1.00 98.69 89 TYR A CA 1
ATOM 720 C C . TYR A 1 89 ? -7.802 4.286 6.833 1.00 98.69 89 TYR A C 1
ATOM 722 O O . TYR A 1 89 ? -7.106 5.023 6.137 1.00 98.69 89 TYR A O 1
ATOM 730 N N . LYS A 1 90 ? -7.279 3.532 7.793 1.00 98.56 90 LYS A N 1
ATOM 731 C CA . LYS A 1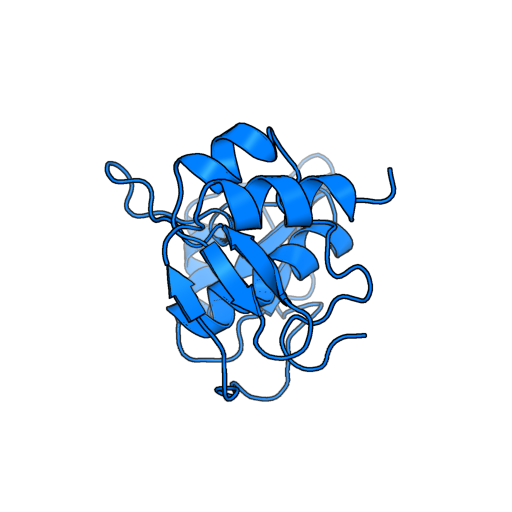 90 ? -5.849 3.554 8.106 1.00 98.56 90 LYS A CA 1
ATOM 732 C C . LYS A 1 90 ? -5.309 2.143 8.256 1.00 98.56 90 LYS A C 1
ATOM 734 O O . LYS A 1 90 ? -5.972 1.280 8.820 1.00 98.56 90 LYS A O 1
ATOM 739 N N . ILE A 1 91 ? -4.100 1.939 7.742 1.00 98.75 91 ILE A N 1
ATOM 740 C CA . ILE A 1 91 ? -3.364 0.694 7.923 1.00 98.75 91 ILE A CA 1
ATOM 741 C C . ILE A 1 91 ? -2.594 0.763 9.245 1.00 98.75 91 ILE A C 1
ATOM 743 O O . ILE A 1 91 ? -1.947 1.781 9.538 1.00 98.75 91 ILE A O 1
ATOM 747 N N . PHE A 1 92 ? -2.683 -0.315 10.017 1.00 98.50 92 PHE A N 1
ATOM 748 C CA . PHE A 1 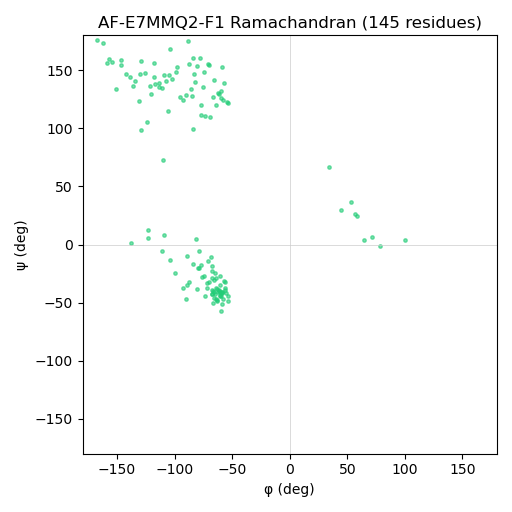92 ? -1.937 -0.548 11.249 1.00 98.50 92 PHE A CA 1
ATOM 749 C C . PHE A 1 92 ? -1.291 -1.925 11.212 1.00 98.50 92 PHE A C 1
ATOM 751 O O . PHE A 1 92 ? -1.846 -2.867 10.641 1.00 98.50 92 PHE A O 1
ATOM 758 N N . ALA A 1 93 ? -0.123 -2.038 11.835 1.00 97.12 93 ALA A N 1
ATOM 759 C CA . ALA A 1 93 ? 0.614 -3.289 11.860 1.00 97.12 93 ALA A CA 1
ATOM 760 C C . ALA A 1 93 ? 0.074 -4.276 12.915 1.00 97.12 93 ALA A C 1
ATOM 762 O O . ALA A 1 93 ? 0.390 -5.463 12.85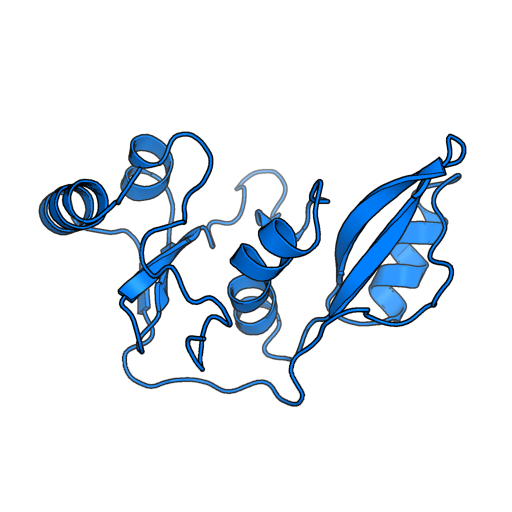4 1.00 97.12 93 ALA A O 1
ATOM 763 N N . ASN A 1 94 ? -0.664 -3.789 13.917 1.00 96.38 94 ASN A N 1
ATOM 764 C CA . ASN A 1 94 ? -1.359 -4.564 14.951 1.00 96.38 94 ASN A CA 1
ATOM 765 C C . ASN A 1 94 ? -2.348 -3.668 15.730 1.00 96.38 94 ASN A C 1
ATOM 767 O O . ASN A 1 94 ? -2.393 -2.448 15.538 1.00 96.38 94 ASN A O 1
ATOM 771 N N . ASP A 1 95 ? -3.110 -4.279 16.640 1.00 95.69 95 ASP A N 1
ATOM 772 C CA . ASP A 1 95 ? -4.076 -3.574 17.491 1.00 95.69 95 ASP A CA 1
ATOM 773 C C . ASP A 1 95 ? -3.400 -2.609 18.481 1.00 95.69 95 ASP A C 1
ATOM 775 O O . ASP A 1 95 ? -3.947 -1.551 18.797 1.00 95.69 95 ASP A O 1
ATOM 779 N N . GLU A 1 96 ? -2.176 -2.900 18.929 1.00 96.88 96 GLU A N 1
ATOM 780 C CA . GLU A 1 96 ? -1.410 -2.003 19.806 1.00 96.88 96 GLU A CA 1
ATOM 781 C C . GLU A 1 96 ? -1.137 -0.645 19.139 1.00 96.88 96 GLU A C 1
ATOM 783 O O . GLU A 1 96 ? -1.344 0.409 19.750 1.00 96.88 96 GLU A O 1
ATOM 788 N N . GLU A 1 97 ? -0.736 -0.641 17.864 1.00 97.00 97 GLU A N 1
ATOM 789 C CA . GLU A 1 97 ? -0.543 0.587 17.091 1.00 97.00 97 GLU A CA 1
ATOM 790 C C . GLU A 1 97 ? -1.852 1.362 16.893 1.00 97.00 97 GLU A C 1
ATOM 792 O O . GLU A 1 97 ? -1.845 2.598 16.967 1.00 97.00 97 GLU A O 1
ATOM 797 N N . LEU A 1 98 ? -2.978 0.665 16.685 1.00 97.62 98 LEU A N 1
ATOM 798 C CA . LEU A 1 98 ? -4.303 1.292 16.665 1.00 97.62 98 LEU A CA 1
ATOM 799 C C . LEU A 1 98 ? -4.571 1.998 18.000 1.00 97.62 98 LEU A C 1
ATOM 801 O O . LEU A 1 98 ? -4.917 3.182 18.011 1.00 97.62 98 LEU A O 1
ATOM 805 N N . HIS A 1 99 ? -4.385 1.308 19.126 1.00 97.06 99 HIS A N 1
ATOM 806 C CA . HIS A 1 99 ? -4.620 1.877 20.452 1.00 97.06 99 HIS A CA 1
ATOM 807 C C . HIS A 1 99 ? -3.740 3.104 20.719 1.00 97.06 99 HIS A C 1
ATOM 809 O O . HIS A 1 99 ? -4.236 4.131 21.194 1.00 97.06 99 HIS A O 1
ATOM 815 N N . LEU A 1 100 ? -2.449 3.040 20.379 1.00 97.38 100 LEU A N 1
ATOM 816 C CA . LEU A 1 100 ? -1.531 4.177 20.494 1.00 97.38 100 LEU A CA 1
ATOM 817 C C . LEU A 1 100 ? -1.974 5.356 19.623 1.00 97.38 100 LEU A C 1
ATOM 819 O O . LEU A 1 100 ? -1.913 6.511 20.054 1.00 97.38 100 LEU A O 1
ATOM 823 N N . TYR A 1 101 ? -2.452 5.082 18.410 1.00 96.88 101 TYR A N 1
ATOM 824 C CA . TYR A 1 101 ? -2.958 6.110 17.512 1.00 96.88 101 TYR A CA 1
ATOM 825 C C . TYR A 1 101 ? -4.219 6.786 18.052 1.00 96.88 101 TYR A C 1
ATOM 827 O O . TYR A 1 101 ? -4.282 8.016 18.052 1.00 96.88 101 TYR A O 1
ATOM 835 N N . LEU A 1 102 ? -5.194 6.018 18.547 1.00 97.12 102 LEU A N 1
ATOM 836 C CA . LEU A 1 102 ? -6.428 6.555 19.127 1.00 97.12 102 LEU A CA 1
ATOM 837 C C . LEU A 1 102 ? -6.140 7.410 20.371 1.00 97.12 102 LEU A C 1
ATOM 839 O O . LEU A 1 102 ? -6.683 8.506 20.494 1.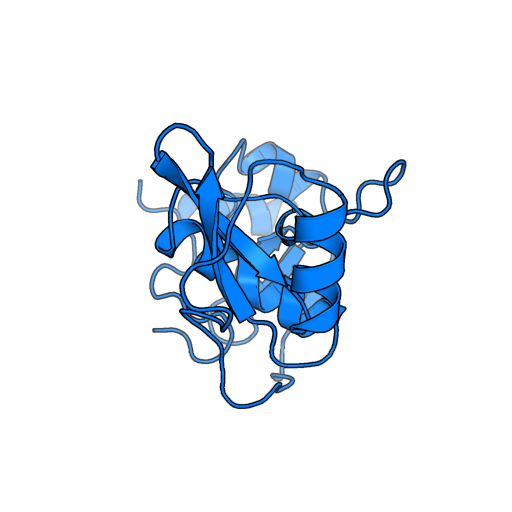00 97.12 102 LEU A O 1
ATOM 843 N N . LYS A 1 103 ? -5.207 6.982 21.237 1.00 96.50 103 LYS A N 1
ATOM 844 C CA . LYS A 1 103 ? -4.751 7.777 22.395 1.00 96.50 103 LYS A CA 1
ATOM 845 C C . LYS A 1 103 ? -4.164 9.132 21.982 1.00 96.50 103 LYS A C 1
ATOM 847 O O . LYS A 1 103 ? -4.437 10.142 22.628 1.00 96.50 103 LYS A O 1
ATOM 852 N N . LYS A 1 104 ? -3.373 9.167 20.902 1.00 96.38 104 LYS A N 1
ATOM 853 C CA . LYS A 1 104 ? -2.756 10.401 20.376 1.00 96.38 104 LYS A CA 1
ATOM 854 C C . LYS A 1 104 ? -3.743 11.297 19.616 1.00 96.38 104 LYS A C 1
ATOM 856 O O . LYS A 1 104 ? -3.560 12.508 19.589 1.00 96.38 104 LYS A O 1
ATOM 861 N N . ASN A 1 105 ? -4.785 10.731 19.008 1.00 95.38 105 ASN A N 1
ATOM 862 C CA . ASN A 1 105 ? -5.732 11.448 18.150 1.00 95.38 105 ASN A CA 1
ATOM 863 C C . ASN A 1 105 ? -7.104 11.560 18.825 1.00 95.38 105 ASN A C 1
ATOM 865 O O . ASN A 1 105 ? -8.070 10.909 18.419 1.00 95.38 105 ASN A O 1
ATOM 869 N N . LYS A 1 106 ? -7.187 12.414 19.854 1.00 91.06 106 LYS A N 1
ATOM 870 C CA . LYS A 1 106 ? -8.429 12.668 20.600 1.00 91.06 106 LYS A CA 1
ATOM 871 C C . LYS A 1 106 ? -9.556 13.065 19.637 1.00 91.06 106 LYS A C 1
ATOM 873 O O . LYS A 1 106 ? -9.441 14.047 18.912 1.00 91.06 106 LYS A O 1
ATOM 878 N N . GLY A 1 107 ? -10.656 12.313 19.645 1.00 92.44 107 GLY A N 1
ATOM 879 C CA . GLY A 1 107 ? -11.795 12.534 18.745 1.00 92.44 107 GLY A CA 1
ATOM 880 C C . GLY A 1 107 ? -11.858 11.616 17.528 1.00 92.44 107 GLY A C 1
ATOM 881 O O . GLY A 1 107 ? -12.749 11.794 16.702 1.00 92.44 107 GLY A O 1
ATOM 882 N N . LYS A 1 108 ? -10.946 10.646 17.416 1.00 96.00 108 LYS A N 1
ATOM 883 C CA . LYS A 1 108 ? -11.115 9.496 16.528 1.00 96.00 108 LYS A CA 1
ATOM 884 C C . LYS A 1 108 ? -11.530 8.269 17.330 1.00 96.00 108 LYS A C 1
ATOM 886 O O . LYS A 1 108 ? -11.022 8.055 18.428 1.00 96.00 108 LYS A O 1
ATOM 891 N N . SER A 1 109 ? -12.409 7.461 16.759 1.00 96.94 109 SER A N 1
ATOM 892 C CA . SER A 1 109 ? -12.818 6.160 17.284 1.00 96.94 109 SER A CA 1
ATOM 893 C C . SER A 1 109 ? -12.708 5.090 16.199 1.00 96.94 109 SER A C 1
ATOM 895 O O . SER A 1 109 ? -12.701 5.396 15.006 1.00 96.94 109 SER A O 1
ATOM 897 N N . CYS A 1 110 ? -12.600 3.832 16.619 1.00 97.38 110 CYS A N 1
ATOM 898 C CA . CYS A 1 110 ? -12.719 2.659 15.761 1.00 97.38 110 CYS A CA 1
ATOM 899 C C . CYS A 1 110 ? -13.826 1.788 16.354 1.00 97.38 110 CYS A C 1
ATOM 901 O O . CYS A 1 110 ? -13.624 1.191 17.404 1.00 97.38 110 CYS A O 1
ATOM 903 N N . GLU A 1 111 ? -15.008 1.757 15.740 1.00 94.88 111 GLU A N 1
ATOM 904 C CA . GLU A 1 111 ? -16.171 1.079 16.335 1.00 94.88 111 GLU A CA 1
ATOM 905 C C . GLU A 1 111 ? -15.951 -0.441 16.432 1.00 94.88 111 GLU A C 1
ATOM 907 O O . GLU A 1 111 ? -16.229 -1.050 17.460 1.00 94.88 111 GLU A O 1
ATOM 912 N N . LYS A 1 112 ? -15.365 -1.048 15.392 1.00 96.12 112 LYS A N 1
ATOM 913 C CA . LYS A 1 112 ? -15.139 -2.500 15.319 1.00 96.12 112 LYS A CA 1
ATOM 914 C C . LYS A 1 112 ? -13.952 -2.992 16.160 1.00 96.12 112 LYS A C 1
ATOM 916 O O . LYS A 1 112 ? -13.822 -4.198 16.363 1.00 96.12 112 LYS A O 1
ATOM 921 N N . MET A 1 113 ? -13.043 -2.091 16.557 1.00 96.62 113 MET A N 1
ATOM 922 C CA . MET A 1 113 ? -11.776 -2.401 17.249 1.00 96.62 113 MET A CA 1
ATOM 923 C C . MET A 1 113 ? -10.993 -3.583 16.64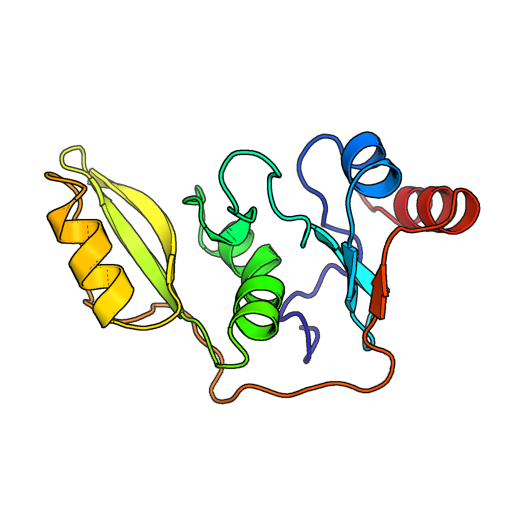8 1.00 96.62 113 MET A C 1
ATOM 925 O O . MET A 1 113 ? -10.298 -4.313 17.342 1.00 96.62 113 MET A O 1
ATOM 929 N N . SER A 1 114 ? -11.132 -3.787 15.342 1.00 96.88 114 SER A N 1
ATOM 930 C CA . SER A 1 114 ? -10.534 -4.879 14.580 1.00 96.88 114 SER A CA 1
ATOM 931 C C . SER A 1 114 ? -10.479 -4.466 13.109 1.00 96.88 114 SER A C 1
ATOM 933 O O . SER A 1 114 ? -11.253 -3.592 12.684 1.00 96.88 114 SER A O 1
ATOM 935 N N . PRO A 1 115 ? -9.580 -5.053 12.303 1.00 98.00 115 PRO A N 1
ATOM 936 C CA . PRO A 1 115 ? -9.482 -4.677 10.908 1.00 98.00 115 PRO A CA 1
ATOM 937 C C . PRO A 1 115 ? -10.763 -5.059 10.155 1.00 98.00 115 PRO A C 1
ATOM 939 O O . PRO A 1 115 ? -11.379 -6.112 10.360 1.00 98.00 115 PRO A O 1
ATOM 942 N N . ILE A 1 116 ? -11.172 -4.186 9.241 1.00 98.19 116 ILE A N 1
ATOM 943 C CA . ILE A 1 116 ? -12.231 -4.481 8.270 1.00 98.19 116 ILE A CA 1
ATOM 944 C C . ILE A 1 116 ? -11.677 -5.223 7.048 1.00 98.19 116 ILE A C 1
ATOM 946 O O . ILE A 1 116 ? -12.436 -5.835 6.303 1.00 98.19 116 ILE A O 1
ATOM 950 N N . PHE A 1 117 ? -10.355 -5.199 6.857 1.00 97.94 117 PHE A N 1
ATOM 951 C CA . PHE A 1 117 ? -9.656 -6.002 5.863 1.00 97.94 117 PHE A CA 1
ATOM 952 C C . PHE A 1 117 ? -8.233 -6.317 6.330 1.00 97.94 117 PHE A C 1
ATOM 954 O O . PHE A 1 117 ? -7.516 -5.425 6.774 1.00 97.94 117 PHE A O 1
ATOM 961 N N . SER A 1 118 ? -7.828 -7.573 6.197 1.00 97.62 118 SER A N 1
ATOM 962 C CA . SER A 1 118 ? -6.465 -8.058 6.407 1.00 97.62 118 SER A CA 1
ATOM 963 C C . SER A 1 118 ? -6.284 -9.328 5.578 1.00 97.62 118 SER A C 1
ATOM 965 O O . SER A 1 118 ? -7.270 -9.995 5.246 1.00 97.62 118 SER A O 1
ATOM 967 N N . VAL A 1 119 ? -5.044 -9.669 5.246 1.00 96.31 119 VAL A N 1
ATOM 968 C CA . VAL A 1 119 ? -4.728 -11.008 4.741 1.00 96.31 119 VAL A CA 1
ATOM 969 C C . VAL A 1 119 ? -4.441 -11.949 5.901 1.00 96.31 119 VAL A C 1
ATOM 971 O O . VAL A 1 119 ? -4.056 -11.519 6.983 1.00 96.31 119 VAL A O 1
ATOM 974 N N . LYS A 1 120 ? -4.638 -13.250 5.684 1.00 94.75 120 LYS A N 1
ATOM 975 C CA . LYS A 1 120 ? -4.459 -14.245 6.746 1.00 94.75 120 LYS A CA 1
ATOM 976 C C . LYS A 1 120 ? -3.007 -14.307 7.230 1.00 94.75 120 LYS A C 1
ATOM 978 O O . LYS A 1 120 ? -2.756 -14.298 8.428 1.00 94.75 120 LYS A O 1
ATOM 983 N N . GLU A 1 121 ? -2.067 -14.360 6.291 1.00 95.62 121 GLU A N 1
ATOM 984 C CA . GLU A 1 121 ? -0.649 -14.592 6.558 1.00 95.62 121 GLU A CA 1
ATOM 985 C C . GLU A 1 121 ? 0.218 -13.745 5.625 1.00 95.62 121 GLU A C 1
ATOM 987 O O . GLU A 1 121 ? -0.134 -13.497 4.467 1.00 95.62 121 GLU A O 1
ATOM 992 N N . TYR A 1 122 ? 1.373 -13.316 6.135 1.00 97.00 122 TYR A N 1
ATOM 993 C CA . TYR A 1 122 ? 2.394 -12.681 5.315 1.00 97.00 122 TYR A CA 1
ATOM 994 C C . TYR A 1 122 ? 3.123 -13.726 4.473 1.00 97.00 122 TYR A C 1
ATOM 996 O O . TYR A 1 122 ? 3.530 -14.770 4.974 1.00 97.00 122 TYR A O 1
ATOM 1004 N N . LYS A 1 123 ? 3.330 -13.408 3.195 1.00 96.81 123 LYS A N 1
ATOM 1005 C CA . LYS A 1 123 ? 4.066 -14.250 2.254 1.00 96.81 123 LYS A CA 1
ATOM 1006 C C . LYS A 1 123 ? 5.021 -13.410 1.411 1.00 96.81 123 LYS A C 1
ATOM 1008 O O . LYS A 1 123 ? 4.637 -12.347 0.908 1.00 96.81 123 LYS A O 1
ATOM 1013 N N . GLU A 1 124 ? 6.242 -13.905 1.240 1.00 97.38 124 GLU A N 1
ATOM 1014 C CA . GLU A 1 124 ? 7.190 -13.429 0.229 1.00 97.38 124 GLU A CA 1
ATOM 1015 C C . GLU A 1 124 ? 6.877 -14.092 -1.116 1.00 97.38 124 GLU A C 1
ATOM 1017 O O . GLU A 1 124 ? 6.538 -15.277 -1.174 1.00 97.38 124 GLU A O 1
ATOM 1022 N N . TYR A 1 125 ? 6.976 -13.327 -2.199 1.00 97.00 125 TYR A N 1
ATOM 1023 C CA . TYR A 1 125 ? 6.701 -13.816 -3.548 1.00 97.00 125 TYR A CA 1
ATOM 1024 C C . TYR A 1 125 ? 7.971 -13.736 -4.394 1.00 97.00 125 TYR A C 1
ATOM 1026 O O . TYR A 1 125 ? 8.676 -12.722 -4.322 1.00 97.00 125 TYR A O 1
ATOM 1034 N N . PRO A 1 126 ? 8.267 -14.762 -5.212 1.00 96.00 126 PRO A N 1
ATOM 1035 C CA . PRO A 1 126 ? 9.391 -14.701 -6.137 1.00 96.00 126 PRO A CA 1
ATOM 1036 C C . PRO A 1 126 ? 9.223 -13.518 -7.096 1.00 96.00 126 PRO A C 1
ATOM 1038 O O . PRO A 1 126 ? 8.105 -13.086 -7.377 1.00 96.00 126 PRO A O 1
ATOM 1041 N N . ASN A 1 127 ? 10.340 -12.991 -7.598 1.00 97.31 127 ASN A N 1
ATOM 1042 C CA . ASN A 1 127 ? 10.391 -11.856 -8.531 1.00 97.31 127 ASN A CA 1
ATOM 1043 C C . ASN A 1 127 ? 9.870 -10.515 -7.978 1.00 97.31 127 ASN A C 1
ATOM 1045 O O . ASN A 1 127 ? 9.842 -9.532 -8.720 1.00 97.31 127 ASN A O 1
ATOM 1049 N N . THR A 1 128 ? 9.488 -10.445 -6.698 1.00 98.25 128 THR A N 1
ATOM 1050 C CA . THR A 1 128 ? 9.232 -9.170 -6.014 1.00 98.25 128 THR A CA 1
ATOM 1051 C C . THR A 1 128 ? 10.499 -8.323 -6.045 1.00 98.25 128 THR A C 1
ATOM 1053 O O . THR A 1 128 ? 11.575 -8.812 -5.704 1.00 98.25 128 THR A O 1
ATOM 1056 N N . GLN A 1 129 ? 10.380 -7.049 -6.416 1.00 98.62 129 GLN A N 1
ATOM 1057 C CA . GLN A 1 129 ? 11.514 -6.122 -6.432 1.00 98.62 129 GLN A CA 1
ATOM 1058 C C . GLN A 1 129 ? 11.208 -4.866 -5.620 1.00 98.62 129 GLN A C 1
ATOM 1060 O O . GLN A 1 129 ? 10.072 -4.396 -5.578 1.00 98.62 129 GLN A O 1
ATOM 1065 N N . VAL A 1 130 ? 12.245 -4.302 -5.000 1.00 98.50 130 VAL A N 1
ATOM 1066 C CA . VAL A 1 130 ? 12.185 -3.009 -4.311 1.00 98.50 130 VAL A CA 1
ATOM 1067 C C . VAL A 1 130 ? 13.331 -2.145 -4.810 1.00 98.50 130 VAL A C 1
ATOM 1069 O O . VAL A 1 130 ? 14.473 -2.323 -4.395 1.00 98.50 130 VAL A O 1
ATOM 1072 N N . ARG A 1 131 ? 13.033 -1.250 -5.751 1.00 98.62 131 ARG A N 1
ATOM 1073 C CA . ARG A 1 131 ? 14.025 -0.383 -6.400 1.00 98.62 131 ARG A CA 1
ATOM 1074 C C . ARG A 1 131 ? 13.360 0.802 -7.096 1.00 98.62 131 ARG A C 1
ATOM 1076 O O . ARG A 1 131 ? 12.134 0.868 -7.196 1.00 98.62 131 ARG A O 1
ATOM 1083 N N . LYS A 1 132 ? 14.173 1.726 -7.606 1.00 98.44 132 LYS A N 1
ATOM 1084 C CA . LYS A 1 132 ? 13.725 2.718 -8.591 1.00 98.44 132 LYS A CA 1
ATOM 1085 C C . LYS A 1 132 ? 13.539 2.061 -9.963 1.00 98.44 132 LYS A C 1
ATOM 1087 O O . LYS A 1 132 ? 14.229 1.089 -10.292 1.00 98.44 132 LYS A O 1
ATOM 1092 N N . LEU A 1 133 ? 12.587 2.576 -10.735 1.00 98.50 133 LEU A N 1
ATOM 1093 C CA . LEU A 1 133 ? 12.396 2.173 -12.126 1.00 98.50 133 LEU A CA 1
ATOM 1094 C C . LEU A 1 133 ? 13.396 2.905 -13.023 1.00 98.50 133 LEU A C 1
ATOM 1096 O O . LEU A 1 133 ? 13.848 4.004 -12.707 1.00 98.50 133 LEU A O 1
ATOM 1100 N N . THR A 1 134 ? 13.720 2.291 -14.153 1.00 98.50 134 THR A N 1
ATOM 1101 C CA . THR A 1 134 ? 14.416 2.956 -15.260 1.00 98.50 134 THR A CA 1
ATOM 1102 C C . THR A 1 134 ? 13.447 3.827 -16.064 1.00 98.50 134 THR A C 1
ATOM 1104 O O . THR A 1 134 ? 12.236 3.614 -16.024 1.00 98.50 134 THR A O 1
ATOM 1107 N N . ALA A 1 135 ? 13.962 4.788 -16.835 1.00 98.25 135 ALA A N 1
ATOM 1108 C CA . ALA A 1 135 ? 13.129 5.667 -17.662 1.00 98.25 135 ALA A CA 1
ATOM 1109 C C . ALA A 1 135 ? 12.222 4.889 -18.641 1.00 98.25 135 ALA A C 1
ATOM 1111 O O . ALA A 1 135 ? 11.047 5.228 -18.796 1.00 98.25 135 ALA A O 1
ATOM 1112 N N . ASP A 1 136 ? 12.735 3.811 -19.241 1.00 98.44 136 ASP A N 1
ATOM 1113 C CA . ASP A 1 136 ? 11.970 2.970 -20.169 1.00 98.44 136 ASP A CA 1
ATOM 1114 C C . ASP A 1 136 ? 10.837 2.215 -19.464 1.00 98.44 136 ASP A C 1
ATOM 1116 O O . ASP A 1 136 ? 9.705 2.196 -19.953 1.00 98.44 136 ASP A O 1
ATOM 1120 N N . GLU A 1 137 ? 11.098 1.667 -18.273 1.00 98.38 137 GLU A N 1
ATOM 1121 C CA . GLU A 1 137 ? 10.065 1.016 -17.460 1.00 98.38 137 GLU A CA 1
ATOM 1122 C C . GLU A 1 137 ? 8.978 2.001 -17.028 1.00 98.38 137 GLU A C 1
ATOM 1124 O O . GLU A 1 137 ? 7.801 1.647 -17.026 1.00 98.38 137 GLU A O 1
ATOM 1129 N N . ILE A 1 138 ? 9.341 3.242 -16.687 1.00 98.38 138 ILE A N 1
ATOM 1130 C CA . ILE A 1 138 ? 8.374 4.290 -16.333 1.00 98.38 138 ILE A CA 1
ATOM 1131 C C . ILE A 1 138 ? 7.487 4.609 -17.536 1.00 98.38 138 ILE A C 1
ATOM 1133 O O . ILE A 1 138 ? 6.260 4.622 -17.410 1.00 98.38 138 ILE A O 1
ATOM 1137 N N . LYS A 1 139 ? 8.091 4.821 -18.710 1.00 97.88 139 LYS A N 1
ATOM 1138 C CA . LYS A 1 139 ? 7.368 5.098 -19.956 1.00 97.88 139 LYS A CA 1
ATOM 1139 C C . LYS A 1 139 ? 6.396 3.970 -20.299 1.00 97.88 139 LYS A C 1
ATOM 1141 O O . LYS A 1 139 ? 5.233 4.245 -20.595 1.00 97.88 139 LYS A O 1
ATOM 1146 N N . GLN A 1 140 ? 6.849 2.718 -20.218 1.00 98.00 140 GLN A N 1
ATOM 1147 C CA . GLN A 1 140 ? 6.003 1.547 -20.440 1.00 98.00 140 GLN A CA 1
ATOM 1148 C C . GLN A 1 140 ? 4.878 1.459 -19.401 1.00 98.00 140 GLN A C 1
ATOM 1150 O O . GLN A 1 140 ? 3.711 1.286 -19.743 1.00 98.00 140 GLN A O 1
ATOM 1155 N N . TYR A 1 141 ? 5.200 1.615 -18.119 1.00 97.75 141 TYR A N 1
ATOM 1156 C CA . TYR A 1 141 ? 4.213 1.505 -17.053 1.00 97.75 141 TYR A CA 1
ATOM 1157 C C . TYR A 1 141 ? 3.107 2.558 -17.192 1.00 97.75 141 TYR A C 1
ATOM 1159 O O . TYR A 1 141 ? 1.940 2.255 -16.946 1.00 97.75 141 TYR A O 1
ATOM 1167 N N . LEU A 1 142 ? 3.461 3.787 -17.590 1.00 96.56 142 LEU A N 1
ATOM 1168 C CA . LEU A 1 142 ? 2.514 4.878 -17.817 1.00 96.56 142 LEU A CA 1
ATOM 1169 C C . LEU A 1 142 ? 1.664 4.676 -19.078 1.00 96.56 142 LEU A C 1
ATOM 1171 O O . LEU A 1 142 ? 0.477 4.989 -19.027 1.00 96.56 142 LEU A O 1
ATOM 1175 N N . SER A 1 143 ? 2.215 4.129 -20.168 1.00 96.50 143 SER A N 1
ATOM 1176 C CA . SER A 1 143 ? 1.438 3.854 -21.389 1.00 96.50 143 SER A CA 1
ATOM 1177 C C . SER A 1 143 ? 0.398 2.744 -21.192 1.00 96.50 143 SER A C 1
ATOM 1179 O O . SER A 1 143 ? -0.663 2.766 -21.810 1.00 96.50 143 SER A O 1
ATOM 1181 N N . GLU A 1 144 ? 0.659 1.806 -20.279 1.00 95.69 144 GLU A N 1
ATOM 1182 C CA . GLU A 1 144 ? -0.261 0.724 -19.912 1.00 95.69 144 GLU A CA 1
ATOM 1183 C C . GLU A 1 144 ? -1.382 1.176 -18.950 1.00 95.69 144 GLU A C 1
ATOM 1185 O O . GLU A 1 144 ? -2.292 0.398 -18.630 1.00 95.69 144 GLU A O 1
ATOM 1190 N N . ARG A 1 145 ? -1.353 2.426 -18.460 1.00 92.38 145 ARG A N 1
ATOM 1191 C CA . ARG A 1 145 ? -2.405 2.960 -17.583 1.00 92.38 145 ARG A CA 1
ATOM 1192 C C . ARG A 1 145 ? -3.665 3.249 -18.388 1.00 92.38 145 ARG A C 1
ATOM 1194 O O . ARG A 1 145 ? -3.739 4.211 -19.141 1.00 92.38 145 ARG A O 1
ATOM 1201 N N . LYS A 1 146 ? -4.703 2.453 -18.143 1.00 74.31 146 LYS A N 1
ATOM 1202 C CA . LYS A 1 146 ? -6.069 2.766 -18.577 1.00 74.31 146 LYS A CA 1
ATOM 1203 C C . LYS A 1 146 ? -6.641 3.825 -17.626 1.00 74.31 146 LYS A C 1
ATOM 1205 O O . LYS A 1 146 ? -6.799 3.527 -16.438 1.00 74.31 146 LYS A O 1
ATOM 1210 N N . ILE A 1 147 ? -6.848 5.044 -18.132 1.00 59.34 147 ILE A N 1
ATOM 1211 C CA . ILE A 1 147 ? -7.558 6.135 -17.437 1.00 59.34 147 ILE A CA 1
ATOM 1212 C C . ILE A 1 147 ? -9.045 5.790 -17.376 1.00 59.34 147 ILE A C 1
ATOM 1214 O O . ILE A 1 147 ? -9.569 5.316 -18.407 1.00 59.34 147 ILE A O 1
#

Solvent-accessible surface area (backbone atoms only — not comparable to full-atom values): 8443 Å² total; per-residue (Å²): 105,38,91,78,53,67,44,70,68,45,49,61,47,54,86,68,64,42,66,63,47,46,71,74,33,35,23,36,31,38,45,87,66,62,28,43,36,75,57,40,57,42,88,88,75,71,44,40,69,47,75,47,75,28,84,39,67,73,62,39,44,67,39,43,46,54,45,20,64,74,68,72,35,48,31,26,36,29,61,32,32,38,81,87,66,53,66,33,20,34,55,31,76,47,68,68,56,47,53,55,48,41,71,72,39,82,59,46,47,48,91,76,78,55,59,80,44,65,59,94,66,63,77,89,62,75,76,53,42,78,45,65,58,54,73,66,56,47,55,52,51,58,71,67,40,82,129

pLDDT: mean 96.36, std 4.26, range [59.34, 98.81]

Foldseek 3Di:
DFPQLQDDDQLCPPPPPRLCQLAPAKWWQDQRRRRTDGLHQDPVPRDTPQQDKAQDPNVNSNCQNSVCVVLVWKWAWFWKAFQVRRIIIHIDRDLVRVVVVCVVDPRIDGPVSGGPDIDPIRDDDPRTDTGRDDPVVSVVSVVPDDD

Nearest PDB structures (foldseek):
  2qsd-assembly3_D  TM=3.793E-01  e=5.656E+00  Idiomarina loihiensis
  6g84-assembly1_A-2  TM=2.639E-01  e=8.123E+00  Saccharomyces cerevisiae S288C

Sequence (147 aa):
MCVECYVDKSRITPLLNPLECLENHTQYICGSCGRCICIERDPNRLLQRWNFPFKSLEIAKLYLRTADYTMKKPCGIYELKNKDGRLSYKIFANDEELHLYLKKNKGKSCEKMSPIFSVKEYKEYPNTQVRKLTADEIKQYLSERKI